Protein AF-A0A948MKT9-F1 (afdb_monomer_lite)

pLDDT: mean 86.06, std 11.93, range [38.75, 97.0]

Radius of gyration: 13.55 Å; chains: 1; bounding box: 33×24×33 Å

Secondary structure (DSSP, 8-state):
-HHHHHHTTPPTTSS-HHHHHHHHHHHGGGGS-HHHHHHHHHHHHHHTBTTB-HHHHHHHHHHHHHHHHTSS-S-SSHHHHHHHHHHHHHHHHHHHH-

Sequence (98 aa):
IELTARHSKLAPGDVDPEAALFLDCDMAILGAPAAVFDAYDRGIAEEYAGHVPGFLFRLNRRRFLKQVLAQPRIFLSDFFHQRLDAAARDNLRRRVER

Foldseek 3Di:
DVLLVVLLVDAQPNDDQVVLVVSVVVVLLLQDPLVSVVVVLVVVLVVCVVVDDSVVVLVVVLVSLVSCLPDPANGNHPVSRVRRRVSSNVSSVVSNVD

Structure (mmCIF, N/CA/C/O backbone):
data_AF-A0A948MKT9-F1
#
_entry.id   AF-A0A948MKT9-F1
#
loop_
_atom_site.group_PDB
_atom_site.id
_atom_site.type_symbol
_atom_site.label_atom_id
_atom_site.label_alt_id
_atom_site.label_comp_id
_atom_site.label_asym_id
_atom_site.label_entity_id
_atom_site.label_seq_id
_atom_site.pdbx_PDB_ins_code
_atom_site.Cartn_x
_atom_site.Cartn_y
_atom_site.Cartn_z
_atom_site.occupancy
_atom_site.B_iso_or_equiv
_atom_site.auth_seq_id
_atom_site.auth_comp_id
_atom_site.auth_asym_id
_atom_site.auth_atom_id
_atom_site.pdbx_PDB_model_num
ATOM 1 N N . ILE A 1 1 ? 11.092 4.398 0.414 1.00 46.97 1 ILE A N 1
ATOM 2 C CA . ILE A 1 1 ? 10.630 3.036 0.810 1.00 46.97 1 ILE A CA 1
ATOM 3 C C . ILE A 1 1 ? 10.842 2.739 2.308 1.00 46.97 1 ILE A C 1
ATOM 5 O O . ILE A 1 1 ? 10.181 1.849 2.833 1.00 46.97 1 ILE A O 1
ATOM 9 N N . GLU A 1 2 ? 11.683 3.480 3.044 1.00 38.75 2 GLU A N 1
ATOM 10 C CA . GLU A 1 2 ? 11.942 3.192 4.471 1.00 38.75 2 GLU A CA 1
ATOM 11 C C . GLU A 1 2 ? 10.719 3.325 5.402 1.00 38.75 2 GLU A C 1
ATOM 13 O O . GLU A 1 2 ? 10.565 2.511 6.311 1.00 38.75 2 GLU A O 1
ATOM 18 N N . LEU A 1 3 ? 9.802 4.268 5.147 1.00 39.31 3 LEU A N 1
ATOM 19 C CA . LEU A 1 3 ? 8.588 4.442 5.964 1.00 39.31 3 LEU A CA 1
ATOM 20 C C . LEU A 1 3 ? 7.537 3.344 5.706 1.00 39.31 3 LEU A C 1
ATOM 22 O O . LEU A 1 3 ? 7.063 2.709 6.648 1.00 39.31 3 LEU A O 1
ATOM 26 N N . THR A 1 4 ? 7.297 2.982 4.441 1.00 52.06 4 THR A N 1
ATOM 27 C CA . THR A 1 4 ? 6.459 1.824 4.056 1.00 52.06 4 THR A CA 1
ATOM 28 C C . THR A 1 4 ? 6.953 0.486 4.618 1.00 52.06 4 THR A C 1
ATOM 30 O O . THR A 1 4 ? 6.159 -0.431 4.816 1.00 52.06 4 THR A O 1
ATOM 33 N N . ALA A 1 5 ? 8.255 0.343 4.893 1.00 54.97 5 ALA A N 1
ATOM 34 C CA . ALA A 1 5 ? 8.806 -0.893 5.450 1.00 54.97 5 ALA A CA 1
ATOM 35 C C . ALA A 1 5 ? 8.413 -1.108 6.924 1.00 54.97 5 ALA A C 1
ATOM 37 O O . ALA A 1 5 ? 8.283 -2.255 7.360 1.00 54.97 5 ALA A O 1
ATOM 38 N N . ARG A 1 6 ? 8.205 -0.022 7.684 1.00 57.53 6 ARG A N 1
ATOM 39 C CA . ARG A 1 6 ? 7.714 -0.092 9.069 1.00 57.53 6 ARG A CA 1
ATOM 40 C C . ARG A 1 6 ? 6.210 -0.324 9.134 1.00 57.53 6 ARG A C 1
ATOM 42 O O . ARG A 1 6 ? 5.785 -1.040 10.031 1.00 57.53 6 ARG A O 1
ATOM 49 N N . HIS A 1 7 ? 5.448 0.190 8.162 1.00 63.88 7 HIS A N 1
ATOM 50 C CA . HIS A 1 7 ? 3.986 0.045 8.114 1.00 63.88 7 HIS A CA 1
ATOM 51 C C . HIS A 1 7 ? 3.546 -1.419 8.277 1.00 63.88 7 HIS A C 1
ATOM 53 O O . HIS A 1 7 ? 2.811 -1.736 9.202 1.00 63.88 7 HIS A O 1
ATOM 59 N N . SER A 1 8 ? 4.135 -2.344 7.508 1.00 62.28 8 SER A N 1
ATOM 60 C CA . SER A 1 8 ? 3.767 -3.774 7.563 1.00 62.28 8 SER A CA 1
ATOM 61 C C . SER A 1 8 ? 4.037 -4.507 8.887 1.00 62.28 8 SER A C 1
ATOM 63 O O . SER A 1 8 ? 3.685 -5.680 9.013 1.00 62.28 8 SER A O 1
ATOM 65 N N . LYS A 1 9 ? 4.721 -3.864 9.841 1.00 72.44 9 LYS A N 1
ATOM 66 C CA . LYS A 1 9 ? 5.054 -4.430 11.157 1.00 72.44 9 LYS A CA 1
ATOM 67 C C . LYS A 1 9 ? 4.227 -3.830 12.292 1.00 72.44 9 LYS A C 1
ATOM 69 O O . LYS A 1 9 ? 4.408 -4.266 13.423 1.00 72.44 9 LYS A O 1
ATOM 74 N N . LEU A 1 10 ? 3.394 -2.834 12.002 1.00 76.56 10 LEU A N 1
ATOM 75 C CA . LEU A 1 10 ? 2.581 -2.134 12.988 1.00 76.56 10 LEU A CA 1
ATOM 76 C C . LEU A 1 10 ? 1.151 -2.675 12.952 1.00 76.56 10 LEU A C 1
ATOM 78 O O . LEU A 1 10 ? 0.598 -2.947 11.888 1.00 76.56 10 LEU A O 1
ATOM 82 N N . ALA A 1 11 ? 0.556 -2.825 14.125 1.00 75.56 11 ALA A N 1
ATOM 83 C CA . ALA A 1 11 ? -0.853 -3.107 14.322 1.00 75.56 11 ALA A CA 1
ATOM 84 C C . ALA A 1 11 ? -1.618 -1.816 14.669 1.00 75.56 11 ALA A C 1
ATOM 86 O O . ALA A 1 11 ? -1.033 -0.846 15.164 1.00 75.56 11 ALA A O 1
ATOM 87 N N . PRO A 1 12 ? -2.945 -1.775 14.441 1.00 72.94 12 PRO A N 1
ATOM 88 C CA . PRO A 1 12 ? -3.776 -0.698 14.967 1.00 72.94 12 PRO A CA 1
ATOM 89 C C . PRO A 1 12 ? -3.595 -0.581 16.488 1.00 72.94 12 PRO A C 1
ATOM 91 O O . PRO A 1 12 ? -3.779 -1.562 17.206 1.00 72.94 12 PRO A O 1
ATOM 94 N N . GLY A 1 13 ? -3.240 0.613 16.967 1.00 76.00 13 GLY A N 1
ATOM 95 C CA . GLY A 1 13 ? -2.955 0.879 18.382 1.00 76.00 13 GLY A CA 1
ATOM 96 C C . GLY A 1 13 ? -1.469 0.893 18.760 1.00 76.00 13 GLY A C 1
ATOM 97 O O . GLY A 1 13 ? -1.149 1.361 19.848 1.00 76.00 13 GLY A O 1
ATOM 98 N N . ASP A 1 14 ? -0.561 0.469 17.870 1.00 82.62 14 ASP A N 1
ATOM 99 C CA . ASP A 1 14 ? 0.894 0.581 18.099 1.00 82.62 14 ASP A CA 1
ATOM 100 C C . ASP A 1 14 ? 1.408 2.024 17.970 1.00 82.62 14 ASP A C 1
ATOM 102 O O . ASP A 1 14 ? 2.499 2.356 18.435 1.00 82.62 14 ASP A O 1
ATOM 106 N N . VAL A 1 15 ? 0.631 2.879 17.309 1.00 83.50 15 VAL A N 1
ATOM 107 C CA . VAL A 1 15 ? 0.902 4.303 17.110 1.00 83.50 15 VAL A CA 1
ATOM 108 C C . VAL A 1 15 ? -0.349 5.105 17.444 1.00 83.50 15 VAL A C 1
ATOM 110 O O . VAL A 1 15 ? -1.466 4.579 17.402 1.00 83.50 15 VAL A O 1
ATOM 113 N N . ASP A 1 16 ? -0.169 6.382 17.767 1.00 88.12 16 ASP A N 1
ATOM 114 C CA . ASP A 1 16 ? -1.296 7.285 17.958 1.00 88.12 16 ASP A CA 1
ATOM 115 C C . ASP A 1 16 ? -2.113 7.459 16.652 1.00 88.12 16 ASP A C 1
ATOM 117 O O . ASP A 1 16 ? -1.625 7.169 15.550 1.00 88.12 16 ASP A O 1
ATOM 121 N N . PRO A 1 17 ? -3.378 7.909 16.742 1.00 85.12 17 PRO A N 1
ATOM 122 C CA . PRO A 1 17 ? -4.251 8.024 15.575 1.00 85.12 17 PRO A CA 1
ATOM 123 C C . PRO A 1 17 ? -3.733 8.962 14.474 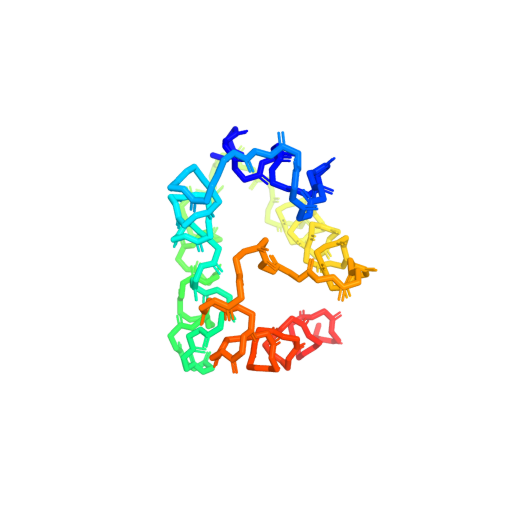1.00 85.12 17 PRO A C 1
ATOM 125 O O . PRO A 1 17 ? -4.014 8.728 13.299 1.00 85.12 17 PRO A O 1
ATOM 128 N N . GLU A 1 18 ? -2.987 10.012 14.824 1.00 86.56 18 GLU A N 1
ATOM 129 C CA . GLU A 1 18 ? -2.458 10.985 13.860 1.00 86.56 18 GLU A CA 1
ATOM 130 C C . GLU A 1 18 ? -1.296 10.372 13.071 1.00 86.56 18 GLU A C 1
ATOM 132 O O . GLU A 1 18 ? -1.259 10.453 11.840 1.00 86.56 18 GLU A O 1
ATOM 137 N N . ALA A 1 19 ? -0.404 9.660 13.760 1.00 85.69 19 ALA A N 1
ATOM 138 C CA . ALA A 1 19 ? 0.655 8.873 13.146 1.00 85.69 19 ALA A CA 1
ATOM 139 C C . ALA A 1 19 ? 0.096 7.749 12.257 1.00 85.69 19 ALA A C 1
ATOM 141 O O . ALA A 1 19 ? 0.615 7.524 11.162 1.00 85.69 19 ALA A O 1
ATOM 142 N N . ALA A 1 20 ? -0.987 7.079 12.671 1.00 87.00 20 ALA A N 1
ATOM 143 C CA . ALA A 1 20 ? -1.659 6.072 11.845 1.00 87.00 20 ALA A CA 1
ATOM 144 C C . ALA A 1 20 ? -2.179 6.668 10.526 1.00 87.00 20 ALA A C 1
ATOM 146 O O . ALA A 1 20 ? -1.966 6.085 9.464 1.00 87.00 20 ALA A O 1
ATOM 147 N N . LEU A 1 21 ? -2.815 7.845 10.576 1.00 87.94 21 LEU A N 1
ATOM 148 C CA . LEU A 1 21 ? -3.289 8.548 9.379 1.00 87.94 21 LEU A CA 1
ATOM 149 C C . LEU A 1 21 ? -2.134 8.948 8.458 1.00 87.94 21 LEU A C 1
ATOM 151 O O . LEU A 1 21 ? -2.228 8.761 7.247 1.00 87.94 21 LEU A O 1
ATOM 155 N N . PHE A 1 22 ? -1.040 9.465 9.022 1.00 87.44 22 PHE A N 1
ATOM 156 C CA . PHE A 1 22 ? 0.142 9.841 8.248 1.00 87.44 22 PHE A CA 1
ATOM 157 C C . PHE A 1 22 ? 0.770 8.634 7.536 1.00 87.44 22 PHE A C 1
ATOM 159 O O . PHE A 1 22 ? 1.073 8.707 6.347 1.00 87.44 22 PHE A O 1
ATOM 166 N N . LEU A 1 23 ? 0.907 7.502 8.232 1.00 85.69 23 LEU A N 1
ATOM 167 C CA . LEU A 1 23 ? 1.427 6.259 7.655 1.00 85.69 23 LEU A CA 1
ATOM 168 C C . LEU A 1 23 ? 0.492 5.677 6.583 1.00 85.69 23 LEU A C 1
ATOM 170 O O . LEU A 1 23 ? 0.959 5.155 5.570 1.00 85.69 23 LEU A O 1
ATOM 174 N N . ASP A 1 24 ? -0.823 5.775 6.782 1.00 90.75 24 ASP A N 1
ATOM 175 C CA . ASP A 1 24 ? -1.810 5.287 5.819 1.00 90.75 24 ASP A CA 1
ATOM 176 C C . ASP A 1 24 ? -1.872 6.139 4.544 1.00 90.75 24 ASP A C 1
ATOM 178 O O . ASP A 1 24 ? -2.163 5.595 3.476 1.00 90.75 24 ASP A O 1
ATOM 182 N N . CYS A 1 25 ? -1.545 7.435 4.610 1.00 89.31 25 CYS A N 1
ATOM 183 C CA . CYS A 1 25 ? -1.442 8.294 3.425 1.00 89.31 25 CYS A CA 1
ATOM 184 C C . CYS A 1 25 ? -0.447 7.737 2.397 1.00 89.31 25 CYS A C 1
ATOM 186 O O . CYS A 1 25 ? -0.761 7.700 1.206 1.00 89.31 25 CYS A O 1
ATOM 188 N N . ASP A 1 26 ? 0.704 7.225 2.845 1.00 84.56 26 ASP A N 1
ATOM 189 C CA . ASP A 1 26 ? 1.701 6.601 1.963 1.00 84.56 26 ASP A CA 1
ATOM 190 C C . ASP A 1 26 ? 1.173 5.315 1.303 1.00 84.56 26 ASP A C 1
ATOM 192 O O . ASP A 1 26 ? 1.572 4.951 0.194 1.00 84.56 26 ASP A O 1
ATOM 196 N N . MET A 1 27 ? 0.252 4.613 1.968 1.00 89.75 27 MET A N 1
ATOM 197 C CA . MET A 1 27 ? -0.350 3.375 1.469 1.00 89.75 27 MET A CA 1
ATOM 198 C C . MET A 1 27 ? -1.648 3.601 0.689 1.00 89.75 27 MET A C 1
ATOM 200 O O . MET A 1 27 ? -2.122 2.683 0.014 1.00 89.75 27 MET A O 1
ATOM 204 N N . ALA A 1 28 ? -2.208 4.815 0.710 1.00 93.31 28 ALA A N 1
ATOM 205 C CA . ALA A 1 28 ? -3.487 5.143 0.080 1.00 93.31 28 ALA A CA 1
ATOM 206 C C . ALA A 1 28 ? -3.496 4.867 -1.432 1.00 93.31 28 ALA A C 1
ATOM 208 O O . ALA A 1 28 ? -4.529 4.487 -1.987 1.00 93.31 28 ALA A O 1
ATOM 209 N N . ILE A 1 29 ? -2.332 4.960 -2.090 1.00 93.94 29 ILE A N 1
ATOM 210 C CA . ILE A 1 29 ? -2.171 4.623 -3.512 1.00 93.94 29 ILE A CA 1
ATOM 211 C C . ILE A 1 29 ? -2.597 3.186 -3.836 1.00 93.94 29 ILE A C 1
ATOM 213 O O . ILE A 1 29 ? -3.054 2.913 -4.945 1.00 93.94 29 ILE A O 1
ATOM 217 N N . LEU A 1 30 ? -2.505 2.263 -2.872 1.00 94.38 30 LEU A N 1
ATOM 218 C CA . LEU A 1 30 ? -2.949 0.887 -3.068 1.00 94.38 30 LEU A CA 1
ATOM 219 C C . LEU A 1 30 ? -4.456 0.804 -3.294 1.00 94.38 30 LEU A C 1
ATOM 221 O O . LEU A 1 30 ? -4.881 -0.017 -4.096 1.00 94.38 30 LEU A O 1
ATOM 225 N N . GLY A 1 31 ? -5.244 1.656 -2.635 1.00 95.88 31 GLY A N 1
ATOM 226 C CA . GLY A 1 31 ? -6.702 1.716 -2.771 1.00 95.88 31 GLY A CA 1
ATOM 227 C C . GLY A 1 31 ? -7.202 2.663 -3.862 1.00 95.88 31 GLY A C 1
ATOM 228 O O . GLY A 1 31 ? -8.408 2.858 -3.986 1.00 95.88 31 GLY A O 1
ATOM 229 N N . ALA A 1 32 ? -6.303 3.265 -4.644 1.00 95.94 32 ALA A N 1
ATOM 230 C CA . ALA A 1 32 ? -6.675 4.155 -5.737 1.00 95.94 32 ALA A CA 1
ATOM 231 C C . ALA A 1 32 ? -7.438 3.402 -6.850 1.00 95.94 32 ALA A C 1
ATOM 233 O O . ALA A 1 32 ? -7.382 2.168 -6.923 1.00 95.94 32 ALA A O 1
ATOM 234 N N . PRO A 1 33 ? -8.126 4.113 -7.767 1.00 96.38 33 PRO A N 1
ATOM 235 C CA . PRO A 1 33 ? -8.725 3.477 -8.935 1.00 96.38 33 PRO A CA 1
ATOM 236 C C . PRO A 1 33 ? -7.708 2.603 -9.679 1.00 96.38 33 PRO A C 1
ATOM 238 O O . PRO A 1 33 ? -6.552 2.994 -9.842 1.00 96.38 33 PRO A O 1
ATOM 241 N N . ALA A 1 34 ? -8.145 1.440 -10.166 1.00 94.19 34 ALA A N 1
ATOM 242 C CA . ALA A 1 34 ? -7.291 0.422 -10.787 1.00 94.19 34 ALA A CA 1
ATOM 243 C C . ALA A 1 34 ? -6.274 0.986 -11.797 1.00 94.19 34 ALA A C 1
ATOM 245 O O . ALA A 1 34 ? -5.091 0.664 -11.736 1.00 94.19 34 ALA A O 1
ATOM 246 N N . ALA A 1 35 ? -6.729 1.869 -12.689 1.00 94.00 35 ALA A N 1
ATOM 247 C CA . ALA A 1 35 ? -5.882 2.488 -13.704 1.00 94.00 35 ALA A CA 1
ATOM 248 C C . ALA A 1 35 ? -4.783 3.386 -13.107 1.00 94.00 35 ALA A C 1
ATOM 250 O O . ALA A 1 35 ? -3.670 3.413 -13.628 1.00 94.00 35 ALA A O 1
ATOM 251 N N . VAL A 1 36 ? -5.083 4.090 -12.010 1.00 95.69 36 VAL A N 1
ATOM 252 C CA . VAL A 1 36 ? -4.129 4.948 -11.290 1.00 95.69 36 VAL A CA 1
ATOM 253 C C . VAL A 1 36 ? -3.091 4.090 -10.577 1.00 95.69 36 VAL A C 1
ATOM 255 O O . VAL A 1 36 ? -1.898 4.345 -10.715 1.00 95.69 36 VAL A O 1
ATOM 258 N N . PHE A 1 37 ? -3.528 3.034 -9.884 1.00 94.50 37 PHE A N 1
ATOM 259 C CA . PHE A 1 37 ? -2.623 2.074 -9.252 1.00 94.50 37 PHE A CA 1
ATOM 260 C C . PHE A 1 37 ? -1.685 1.416 -10.278 1.00 94.50 37 PHE A C 1
ATOM 262 O O . PHE A 1 37 ? -0.473 1.376 -10.072 1.00 94.50 37 PHE A O 1
ATOM 269 N N . ASP A 1 38 ? -2.220 0.953 -11.411 1.00 91.56 38 ASP A N 1
ATOM 270 C CA . ASP A 1 38 ? -1.425 0.306 -12.458 1.00 91.56 38 ASP A CA 1
ATOM 271 C C . ASP A 1 38 ? -0.435 1.282 -13.115 1.00 91.56 38 ASP A C 1
ATOM 273 O O . ASP A 1 38 ? 0.680 0.890 -13.461 1.00 91.56 38 ASP A O 1
ATOM 277 N N . ALA A 1 39 ? -0.827 2.546 -13.310 1.00 92.81 39 ALA A N 1
ATOM 278 C CA . ALA A 1 39 ? 0.062 3.586 -13.825 1.00 92.81 39 ALA A CA 1
ATOM 279 C C . ALA A 1 39 ? 1.186 3.910 -12.835 1.00 92.81 39 ALA A C 1
ATOM 281 O O . ALA A 1 39 ? 2.345 3.972 -13.237 1.00 92.81 39 ALA A O 1
ATOM 282 N N . TYR A 1 40 ? 0.856 4.036 -11.548 1.00 90.69 40 TYR A N 1
ATOM 283 C CA . TYR A 1 40 ? 1.839 4.225 -10.488 1.00 90.69 40 TYR A CA 1
ATOM 284 C C . TYR A 1 40 ? 2.833 3.058 -10.430 1.00 90.69 40 TYR A C 1
ATOM 286 O O . TYR A 1 40 ? 4.040 3.279 -10.439 1.00 90.69 40 TYR A O 1
ATOM 294 N N . ASP A 1 41 ? 2.357 1.807 -10.445 1.00 87.19 41 ASP A N 1
ATOM 295 C CA . ASP A 1 41 ? 3.238 0.634 -10.380 1.00 87.19 41 ASP A CA 1
ATOM 296 C C . ASP A 1 41 ? 4.175 0.532 -11.596 1.00 87.19 41 ASP A C 1
ATOM 298 O O . ASP A 1 41 ? 5.334 0.141 -11.444 1.00 87.19 41 ASP A O 1
ATOM 302 N N . ARG A 1 42 ? 3.705 0.927 -12.791 1.00 88.25 42 ARG A N 1
ATOM 303 C CA . ARG A 1 42 ? 4.561 1.052 -13.982 1.00 88.25 42 ARG A CA 1
ATOM 304 C C . ARG A 1 42 ? 5.597 2.162 -13.833 1.00 88.25 42 ARG A C 1
ATOM 306 O O . ARG A 1 42 ? 6.760 1.905 -14.115 1.00 88.25 42 ARG A O 1
ATOM 313 N N . GLY A 1 43 ? 5.205 3.335 -13.336 1.00 87.88 43 GLY A N 1
ATOM 314 C CA . GLY A 1 43 ? 6.128 4.449 -13.103 1.00 87.88 43 GLY A CA 1
ATOM 315 C C . GLY A 1 43 ? 7.265 4.075 -12.148 1.00 87.88 43 GLY A C 1
ATOM 316 O O . GLY A 1 43 ? 8.425 4.355 -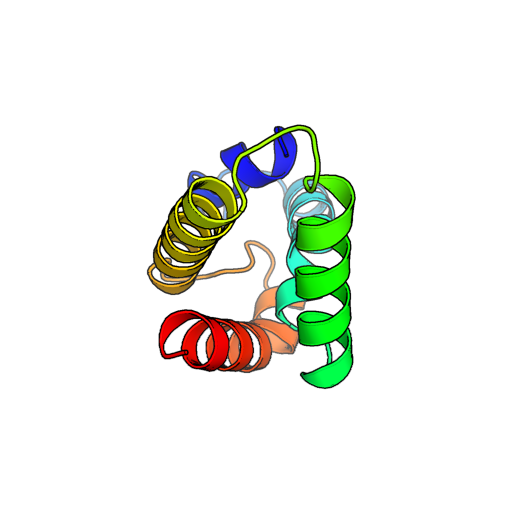12.432 1.00 87.88 43 GLY A O 1
ATOM 317 N N . ILE A 1 44 ? 6.964 3.330 -11.077 1.00 85.06 44 ILE A N 1
ATOM 318 C CA . ILE A 1 44 ? 8.005 2.798 -10.182 1.00 85.06 44 ILE A CA 1
ATOM 319 C C . ILE A 1 44 ? 8.926 1.822 -10.933 1.00 85.06 44 ILE A C 1
ATOM 321 O O . ILE A 1 44 ? 10.137 1.842 -10.744 1.00 85.06 44 ILE A O 1
ATOM 325 N N . ALA A 1 45 ? 8.391 0.960 -11.800 1.00 84.44 45 ALA A N 1
ATOM 326 C CA . ALA A 1 45 ? 9.229 0.049 -12.583 1.00 84.44 45 ALA A CA 1
ATOM 327 C C . ALA A 1 45 ? 10.185 0.793 -13.533 1.00 84.44 45 ALA A C 1
ATOM 329 O O . ALA A 1 45 ? 11.312 0.340 -13.731 1.00 84.44 45 ALA A O 1
ATOM 330 N N . GLU A 1 46 ? 9.737 1.914 -14.100 1.00 86.12 46 GLU A N 1
ATOM 331 C CA . GLU A 1 46 ? 10.524 2.784 -14.979 1.00 86.12 46 GLU A CA 1
ATOM 332 C C . GLU A 1 46 ? 11.611 3.545 -14.212 1.00 86.12 46 GLU A C 1
ATOM 334 O O . GLU A 1 46 ? 12.751 3.579 -14.661 1.00 86.12 46 GLU A O 1
ATOM 339 N N . GLU A 1 47 ? 11.316 4.072 -13.021 1.00 84.62 47 GLU A N 1
ATOM 340 C CA . GLU A 1 47 ? 12.303 4.765 -12.175 1.00 84.62 47 GLU A CA 1
ATOM 341 C C . GLU A 1 47 ? 13.458 3.838 -11.750 1.00 84.62 47 GLU A C 1
ATOM 343 O O . GLU A 1 47 ? 14.632 4.217 -11.721 1.00 84.62 47 GLU A O 1
ATOM 348 N N . TYR A 1 48 ? 13.136 2.574 -11.469 1.00 80.00 48 TYR A N 1
ATOM 349 C CA . TYR A 1 48 ? 14.129 1.557 -11.131 1.00 80.00 48 TYR A CA 1
ATOM 350 C C . TYR A 1 48 ? 14.822 0.950 -12.360 1.00 80.00 48 TYR A C 1
ATOM 352 O O . TYR A 1 48 ? 15.820 0.231 -12.201 1.00 80.00 48 TYR A O 1
ATOM 360 N N . ALA A 1 49 ? 14.338 1.227 -13.577 1.00 78.81 49 ALA A N 1
ATOM 361 C CA . ALA A 1 49 ? 14.956 0.746 -14.803 1.00 78.81 49 ALA A CA 1
ATOM 362 C C . ALA A 1 49 ? 16.342 1.390 -14.967 1.00 78.81 49 ALA A C 1
ATOM 364 O O . ALA A 1 49 ? 16.484 2.603 -15.062 1.00 78.81 49 ALA A O 1
ATOM 365 N N . GLY A 1 50 ? 17.386 0.559 -14.959 1.00 79.31 50 GLY A N 1
ATOM 366 C CA . GLY A 1 50 ? 18.787 0.999 -14.999 1.00 79.31 50 GLY A CA 1
ATOM 367 C C . GLY A 1 50 ? 19.509 0.926 -13.651 1.00 79.31 50 GLY A C 1
ATOM 368 O O . GLY A 1 50 ? 20.726 0.782 -13.637 1.00 79.31 50 GLY A O 1
ATOM 369 N N . HIS A 1 51 ? 18.777 0.909 -12.532 1.00 82.25 51 HIS A N 1
ATOM 370 C CA . HIS A 1 51 ? 19.349 0.712 -11.192 1.00 82.25 51 HIS A CA 1
ATOM 371 C C . HIS A 1 51 ? 19.261 -0.747 -10.733 1.00 82.25 51 HIS A C 1
ATOM 373 O O . HIS A 1 51 ? 20.146 -1.251 -10.044 1.00 82.25 51 HIS A O 1
ATOM 379 N N . VAL A 1 52 ? 18.185 -1.441 -11.116 1.00 82.75 52 VAL A N 1
ATOM 380 C CA . VAL A 1 52 ? 17.925 -2.831 -10.731 1.00 82.75 52 VAL A CA 1
ATOM 381 C C . VAL A 1 52 ? 17.497 -3.629 -11.966 1.00 82.75 52 VAL A C 1
ATOM 383 O O . VAL A 1 52 ? 16.665 -3.155 -12.743 1.00 82.75 52 VAL A O 1
ATOM 386 N N . PRO A 1 53 ? 17.995 -4.865 -12.164 1.00 87.06 53 PRO A N 1
ATOM 387 C CA . PRO A 1 53 ? 1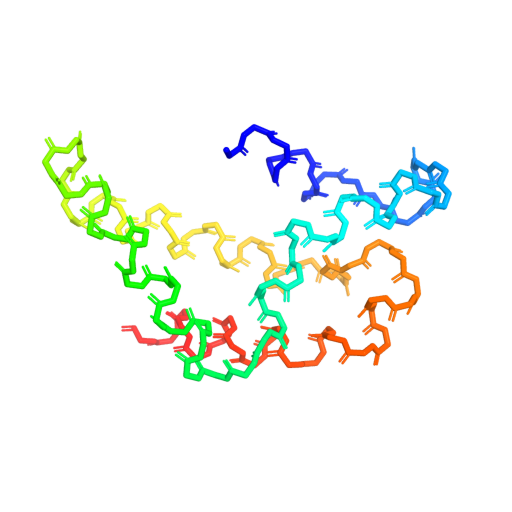7.485 -5.750 -13.204 1.00 87.06 53 PRO A CA 1
ATOM 388 C C . PRO A 1 53 ? 15.962 -5.909 -13.112 1.00 87.06 53 PRO A C 1
ATOM 390 O O . PRO A 1 53 ? 15.426 -6.261 -12.060 1.00 87.06 53 PRO A O 1
ATOM 393 N N . GLY A 1 54 ? 15.250 -5.706 -14.224 1.00 83.62 54 GLY A N 1
ATOM 394 C CA . GLY A 1 54 ? 13.781 -5.661 -14.221 1.00 83.62 54 GLY A CA 1
ATOM 395 C C . GLY A 1 54 ? 13.106 -6.924 -13.662 1.00 83.62 54 GLY A C 1
ATOM 396 O O . GLY A 1 54 ? 12.036 -6.843 -13.061 1.00 83.62 54 GLY A O 1
ATOM 397 N N . PHE A 1 55 ? 13.735 -8.099 -13.792 1.00 83.94 55 PHE A N 1
ATOM 398 C CA . PHE A 1 55 ? 13.222 -9.332 -13.184 1.00 83.94 55 PHE A CA 1
ATOM 399 C C . PHE A 1 55 ? 13.311 -9.315 -11.648 1.00 83.94 55 PHE A C 1
ATOM 401 O O . PHE A 1 55 ? 12.364 -9.745 -10.989 1.00 83.94 55 PHE A O 1
ATOM 408 N N . LEU A 1 56 ? 14.399 -8.777 -11.077 1.00 85.25 56 LEU A N 1
ATOM 409 C CA . LEU A 1 56 ? 14.568 -8.631 -9.628 1.00 85.25 56 LEU A CA 1
ATOM 410 C C . LEU A 1 56 ? 13.584 -7.612 -9.073 1.00 85.25 56 LEU A C 1
ATOM 412 O O . LEU A 1 56 ? 12.971 -7.863 -8.036 1.00 85.25 56 LEU A O 1
ATOM 416 N N . PHE A 1 57 ? 13.384 -6.498 -9.780 1.00 85.81 57 PHE A N 1
ATOM 417 C CA . PHE A 1 57 ? 12.362 -5.524 -9.417 1.00 85.81 57 PHE A CA 1
ATOM 418 C C . PHE A 1 57 ? 10.976 -6.181 -9.358 1.00 85.81 57 PHE A C 1
ATOM 420 O O . PHE A 1 57 ? 10.318 -6.133 -8.320 1.00 85.81 57 PHE A O 1
ATOM 427 N N . ARG A 1 58 ? 10.557 -6.880 -10.426 1.00 85.69 58 ARG A N 1
ATOM 428 C CA . ARG A 1 58 ? 9.255 -7.569 -10.465 1.00 85.69 58 ARG A CA 1
ATOM 429 C C . ARG A 1 58 ? 9.107 -8.601 -9.347 1.00 85.69 58 ARG A C 1
ATOM 431 O O . ARG A 1 58 ? 8.042 -8.676 -8.736 1.00 85.69 58 ARG A O 1
ATOM 438 N N . LEU A 1 59 ? 10.159 -9.372 -9.065 1.00 87.50 59 LEU A N 1
ATOM 439 C CA . LEU A 1 59 ? 10.154 -10.381 -8.006 1.00 87.50 59 LEU A CA 1
ATOM 440 C C . LEU A 1 59 ? 9.975 -9.745 -6.620 1.00 87.50 59 LEU A C 1
ATOM 442 O O . LEU A 1 59 ? 9.076 -10.138 -5.873 1.00 87.50 59 LEU A O 1
ATOM 446 N N . ASN A 1 60 ? 10.792 -8.741 -6.294 1.00 87.31 60 ASN A N 1
ATOM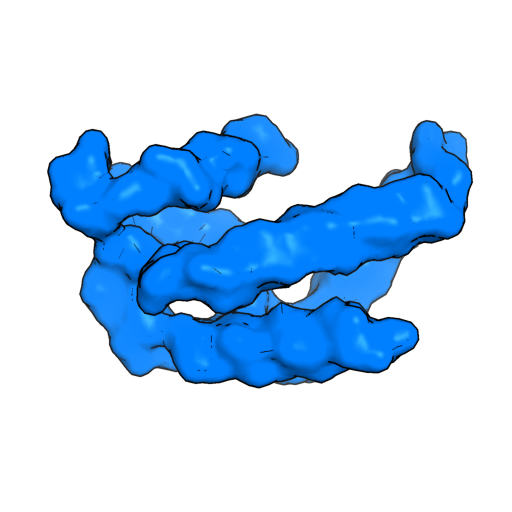 447 C CA . ASN A 1 60 ? 10.728 -8.042 -5.010 1.00 87.31 60 ASN A CA 1
ATOM 448 C C . ASN A 1 60 ? 9.411 -7.282 -4.845 1.00 87.31 60 ASN A C 1
ATOM 450 O O . ASN A 1 60 ? 8.797 -7.337 -3.780 1.00 87.31 60 ASN A O 1
ATOM 454 N N . ARG A 1 61 ? 8.921 -6.648 -5.916 1.00 88.94 61 ARG A N 1
ATOM 455 C CA . ARG A 1 61 ? 7.635 -5.953 -5.915 1.00 88.94 61 ARG A CA 1
ATOM 456 C C . ARG A 1 61 ? 6.485 -6.917 -5.654 1.00 88.94 61 ARG A C 1
ATOM 458 O O . ARG A 1 61 ? 5.688 -6.677 -4.753 1.00 88.94 61 ARG A O 1
ATOM 465 N N . ARG A 1 62 ? 6.430 -8.051 -6.361 1.00 90.12 62 ARG A N 1
ATOM 466 C CA . ARG A 1 62 ? 5.400 -9.079 -6.136 1.00 90.12 62 ARG A CA 1
ATOM 467 C C . ARG A 1 62 ? 5.466 -9.646 -4.717 1.00 90.12 62 ARG A C 1
ATOM 469 O O . ARG A 1 62 ? 4.420 -9.880 -4.117 1.00 90.12 62 ARG A O 1
ATOM 476 N N . ARG A 1 63 ? 6.668 -9.844 -4.163 1.00 89.94 63 ARG A N 1
ATOM 477 C CA . ARG A 1 63 ? 6.853 -10.284 -2.771 1.00 89.94 63 ARG A CA 1
ATOM 478 C C . ARG A 1 63 ? 6.293 -9.266 -1.777 1.00 89.94 63 ARG A C 1
ATOM 480 O O . ARG A 1 63 ? 5.531 -9.662 -0.902 1.00 89.94 63 ARG A O 1
ATOM 487 N N . PHE A 1 64 ? 6.619 -7.987 -1.944 1.00 89.50 64 PHE A N 1
ATOM 488 C CA . PHE A 1 64 ? 6.089 -6.909 -1.110 1.00 89.50 64 PHE A CA 1
ATOM 489 C C . PHE A 1 64 ? 4.555 -6.854 -1.168 1.00 89.50 64 PHE A C 1
ATOM 491 O O . PHE A 1 64 ? 3.901 -6.900 -0.132 1.00 89.50 64 PHE A O 1
ATOM 498 N N . LEU A 1 65 ? 3.965 -6.863 -2.369 1.00 91.62 65 LEU A N 1
ATOM 499 C CA . LEU A 1 65 ? 2.506 -6.814 -2.521 1.00 91.62 65 LEU A CA 1
ATOM 500 C C . LEU A 1 65 ? 1.808 -8.031 -1.892 1.00 91.62 65 LEU A C 1
ATOM 502 O O . LEU A 1 65 ? 0.766 -7.878 -1.261 1.00 91.62 65 LEU A O 1
ATOM 506 N N . LYS A 1 66 ? 2.398 -9.231 -2.002 1.00 92.31 66 LYS A N 1
ATOM 507 C CA . LYS A 1 66 ? 1.906 -10.436 -1.311 1.00 92.31 66 LYS A CA 1
ATOM 508 C C . LYS A 1 66 ? 1.939 -10.285 0.209 1.00 92.31 66 LYS A C 1
ATOM 510 O O . LYS A 1 66 ? 0.991 -10.693 0.870 1.00 92.31 66 LYS A O 1
ATOM 515 N N . GLN A 1 67 ? 3.014 -9.716 0.755 1.00 91.19 67 GLN A N 1
ATOM 516 C CA . GLN A 1 67 ? 3.136 -9.480 2.194 1.00 91.19 67 GLN A CA 1
ATOM 517 C C . GLN A 1 67 ? 2.085 -8.487 2.688 1.00 91.19 67 GLN A C 1
ATOM 519 O O . GLN A 1 67 ? 1.456 -8.746 3.705 1.00 91.19 67 GLN A O 1
ATOM 524 N N . VAL A 1 68 ? 1.845 -7.399 1.951 1.00 91.75 68 VAL A N 1
ATOM 525 C CA . VAL A 1 68 ? 0.786 -6.434 2.283 1.00 91.75 68 VAL A CA 1
ATOM 526 C C . VAL A 1 68 ? -0.596 -7.085 2.215 1.00 91.75 68 VAL A C 1
ATOM 528 O O . VAL A 1 68 ? -1.375 -6.962 3.152 1.00 91.75 68 VAL A O 1
ATOM 531 N N . LEU A 1 69 ? -0.888 -7.842 1.154 1.00 93.25 69 LEU A N 1
ATOM 532 C CA . LEU A 1 69 ? -2.177 -8.520 0.989 1.00 93.25 69 LEU A CA 1
ATOM 533 C C . LEU A 1 69 ? -2.476 -9.529 2.114 1.00 93.25 69 LEU A C 1
ATOM 535 O O . LEU A 1 69 ? -3.640 -9.727 2.466 1.00 93.25 69 LEU A O 1
ATOM 539 N N . ALA A 1 70 ? -1.438 -10.159 2.666 1.00 92.06 70 ALA A N 1
ATOM 540 C CA . ALA A 1 70 ? -1.555 -11.119 3.758 1.00 92.06 70 ALA A CA 1
ATOM 541 C C . ALA A 1 70 ? -1.855 -10.472 5.121 1.00 92.06 70 ALA A C 1
ATOM 543 O O . ALA A 1 70 ? -2.219 -11.186 6.055 1.00 92.06 70 ALA A O 1
ATOM 544 N N . GLN A 1 71 ? -1.717 -9.150 5.259 1.00 90.12 71 GLN A N 1
ATOM 545 C CA . GLN A 1 71 ? -2.025 -8.479 6.517 1.00 90.12 71 GLN A CA 1
ATOM 546 C C . GLN A 1 71 ? -3.538 -8.509 6.792 1.00 90.12 71 GLN A C 1
ATOM 548 O O . GLN A 1 71 ? -4.335 -8.314 5.864 1.00 90.12 71 GLN A O 1
ATOM 553 N N . PRO A 1 72 ? -3.968 -8.709 8.054 1.00 90.06 72 PRO A N 1
ATOM 554 C CA . PRO A 1 72 ? -5.381 -8.627 8.429 1.00 90.06 72 PRO A CA 1
ATOM 555 C C . PRO A 1 72 ? -5.997 -7.264 8.096 1.00 90.06 72 PRO A C 1
ATOM 557 O O . PRO A 1 72 ? -7.147 -7.189 7.669 1.00 90.06 72 PRO A O 1
ATOM 560 N N . ARG A 1 73 ? -5.208 -6.193 8.224 1.00 90.69 73 ARG A N 1
ATOM 561 C CA . ARG A 1 73 ? -5.572 -4.830 7.835 1.00 90.69 73 ARG A CA 1
ATOM 562 C C . ARG A 1 73 ? -4.424 -4.205 7.058 1.00 90.69 73 ARG A C 1
ATOM 564 O O . ARG A 1 73 ? -3.290 -4.280 7.509 1.00 90.69 73 ARG A O 1
ATOM 571 N N . ILE A 1 74 ? -4.726 -3.614 5.902 1.00 92.50 74 ILE A N 1
ATOM 572 C CA . ILE A 1 74 ? -3.731 -2.890 5.091 1.00 92.50 74 ILE A CA 1
ATOM 573 C C . ILE A 1 74 ? -3.550 -1.464 5.612 1.00 92.50 74 ILE A C 1
ATOM 575 O O . ILE A 1 74 ? -2.483 -0.889 5.454 1.00 92.50 74 ILE A O 1
ATOM 579 N N . PHE A 1 75 ? -4.589 -0.909 6.235 1.00 93.50 75 PHE A N 1
ATOM 580 C CA . PHE A 1 75 ? -4.602 0.438 6.793 1.00 93.50 75 PHE A CA 1
ATOM 581 C C . PHE A 1 75 ? -4.813 0.378 8.3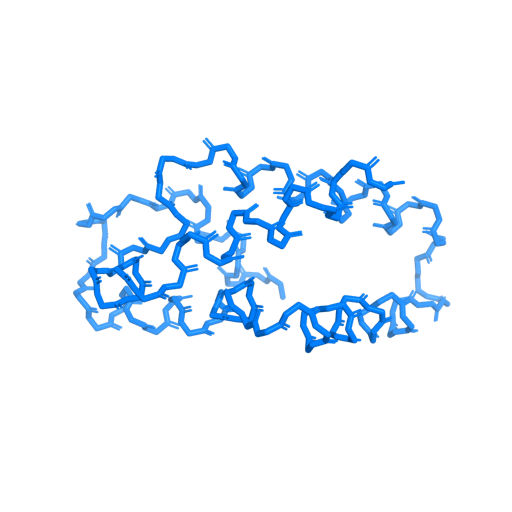09 1.00 93.50 75 PHE A C 1
ATOM 583 O O . PHE A 1 75 ? -5.683 -0.357 8.801 1.00 93.50 75 PHE A O 1
ATOM 590 N N . LEU A 1 76 ? -4.003 1.134 9.046 1.00 91.00 76 LEU A N 1
ATOM 591 C CA . LEU A 1 76 ? -4.012 1.153 10.509 1.00 91.00 76 LEU A CA 1
ATOM 592 C C . LEU A 1 76 ? -5.233 1.909 11.036 1.00 91.00 76 LEU A C 1
ATOM 594 O O . LEU A 1 76 ? -5.924 1.431 11.935 1.00 91.00 76 LEU A O 1
ATOM 598 N N . SER A 1 77 ? -5.537 3.055 10.434 1.00 92.31 77 SER A N 1
ATOM 599 C CA . SER A 1 77 ? -6.678 3.893 10.785 1.00 92.31 77 SER A CA 1
ATOM 600 C C . SER A 1 77 ? -7.993 3.319 10.257 1.00 92.31 77 SER A C 1
ATOM 602 O O . SER A 1 77 ? -8.078 2.761 9.158 1.00 92.31 77 SER A O 1
ATOM 604 N N . ASP A 1 78 ? -9.071 3.519 11.014 1.00 92.19 78 ASP A N 1
ATOM 605 C CA . ASP A 1 78 ? -10.410 3.139 10.560 1.00 92.19 78 ASP A CA 1
ATOM 606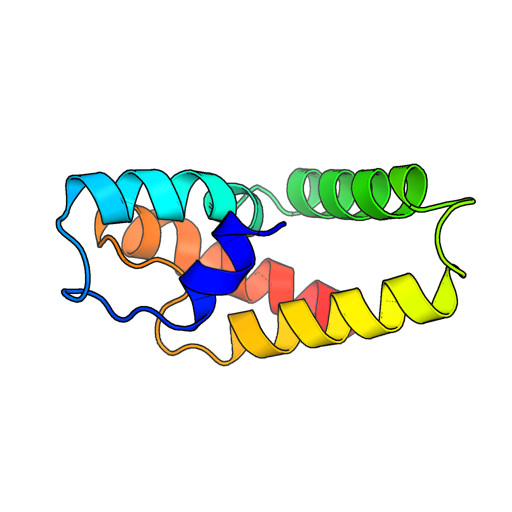 C C . ASP A 1 78 ? -10.871 3.966 9.355 1.00 92.19 78 ASP A C 1
ATOM 608 O O . ASP A 1 78 ? -11.565 3.444 8.482 1.00 92.19 78 ASP A O 1
ATOM 612 N N . PHE A 1 79 ? -10.440 5.229 9.260 1.00 92.75 79 PHE A N 1
ATOM 613 C CA . PHE A 1 79 ? -10.795 6.122 8.157 1.00 92.75 79 PHE A CA 1
ATOM 614 C C . PHE A 1 79 ? -10.378 5.553 6.796 1.00 92.75 79 PHE A C 1
ATOM 616 O O . PHE A 1 79 ? -11.200 5.522 5.873 1.00 92.75 79 PHE A O 1
ATOM 623 N N . PHE A 1 80 ? -9.119 5.116 6.678 1.00 94.44 80 PHE A N 1
ATOM 624 C CA . PHE A 1 80 ? -8.582 4.542 5.448 1.00 94.44 80 PHE A CA 1
ATOM 625 C C . PHE A 1 80 ? -9.023 3.095 5.265 1.00 94.44 80 PHE A C 1
ATOM 627 O O . PHE A 1 80 ? -9.397 2.722 4.153 1.00 94.44 80 PHE A O 1
ATOM 634 N N . HIS A 1 81 ? -9.073 2.300 6.338 1.00 94.12 81 HIS A N 1
ATOM 635 C CA . HIS A 1 81 ? -9.515 0.911 6.252 1.00 94.12 81 HIS A CA 1
ATOM 636 C C . HIS A 1 81 ? -10.933 0.799 5.673 1.00 94.12 81 HIS A C 1
ATOM 638 O O . HIS A 1 81 ? -11.154 0.077 4.703 1.00 94.12 81 HIS A O 1
ATOM 644 N N . GLN A 1 82 ? -11.885 1.583 6.182 1.00 95.06 82 GLN A N 1
ATOM 645 C CA . GLN A 1 82 ? -13.271 1.538 5.705 1.00 95.06 82 GLN A CA 1
ATOM 646 C C . GLN A 1 82 ? -13.428 1.996 4.247 1.00 95.06 82 GLN A C 1
ATOM 648 O O . GLN A 1 82 ? -14.333 1.536 3.555 1.00 95.06 82 GLN A O 1
ATOM 653 N N . ARG A 1 83 ? -12.571 2.907 3.772 1.00 95.38 83 ARG A N 1
ATOM 654 C CA . ARG A 1 83 ? -12.689 3.505 2.431 1.00 95.38 83 ARG A CA 1
ATOM 655 C C . ARG A 1 83 ? -11.906 2.755 1.363 1.00 95.38 83 ARG A C 1
ATOM 657 O O . ARG A 1 83 ? -12.359 2.682 0.225 1.00 95.38 83 ARG A O 1
ATOM 664 N N . LEU A 1 84 ? -10.721 2.256 1.707 1.00 96.81 84 LEU A N 1
ATOM 665 C CA . LEU A 1 84 ? -9.717 1.831 0.735 1.00 96.81 84 LEU A CA 1
ATOM 666 C C . LEU A 1 84 ? -9.318 0.360 0.851 1.00 96.81 84 LEU A C 1
ATOM 668 O O . LEU A 1 84 ? -8.761 -0.156 -0.112 1.00 96.81 84 LEU A O 1
ATOM 672 N N . ASP A 1 85 ? -9.580 -0.337 1.965 1.00 95.81 85 ASP A N 1
ATOM 673 C CA . ASP A 1 85 ? -9.049 -1.698 2.180 1.00 95.81 85 ASP A CA 1
ATOM 674 C C . ASP A 1 85 ? -9.548 -2.686 1.115 1.00 95.81 85 ASP A C 1
ATOM 676 O O . ASP A 1 85 ? -8.749 -3.405 0.516 1.00 95.81 85 ASP A O 1
ATOM 680 N N . ALA A 1 86 ? -10.846 -2.653 0.792 1.00 96.31 86 ALA A N 1
ATOM 681 C CA . ALA A 1 86 ? -11.425 -3.506 -0.247 1.00 96.31 86 ALA A CA 1
ATOM 682 C C . ALA A 1 86 ? -10.798 -3.242 -1.629 1.00 96.31 86 ALA A C 1
ATOM 684 O O . ALA A 1 86 ? -10.290 -4.164 -2.269 1.00 96.31 86 ALA A O 1
ATOM 685 N N . ALA A 1 87 ? -10.753 -1.973 -2.049 1.00 96.94 87 ALA A N 1
ATOM 686 C CA . ALA A 1 87 ? -10.154 -1.574 -3.321 1.00 96.94 87 ALA A CA 1
ATOM 687 C C . ALA A 1 87 ? -8.657 -1.925 -3.385 1.00 96.94 87 ALA A C 1
ATOM 689 O O . ALA A 1 87 ? -8.172 -2.422 -4.404 1.00 96.94 87 ALA A O 1
ATOM 690 N N . ALA A 1 88 ? -7.934 -1.734 -2.277 1.00 96.69 88 ALA A N 1
ATOM 691 C CA . ALA A 1 88 ? -6.531 -2.096 -2.163 1.00 96.69 88 ALA A CA 1
ATOM 692 C C . ALA A 1 88 ? -6.329 -3.597 -2.344 1.00 96.69 88 ALA A C 1
ATOM 694 O O . ALA A 1 88 ? -5.517 -4.009 -3.170 1.00 96.69 88 ALA A O 1
ATOM 695 N N . ARG A 1 89 ? -7.105 -4.431 -1.647 1.00 96.69 89 ARG A N 1
ATOM 696 C CA . ARG A 1 89 ? -7.026 -5.891 -1.792 1.00 96.69 89 ARG A CA 1
ATOM 697 C C . ARG A 1 89 ? -7.281 -6.338 -3.226 1.00 96.69 89 ARG A C 1
ATOM 699 O O . ARG A 1 89 ? -6.552 -7.202 -3.712 1.00 96.69 89 ARG A O 1
ATOM 706 N N . ASP A 1 90 ? -8.244 -5.742 -3.919 1.00 97.00 90 ASP A N 1
ATOM 707 C CA . ASP A 1 90 ? -8.536 -6.088 -5.312 1.00 97.00 90 ASP A CA 1
ATOM 708 C C . ASP A 1 90 ? -7.397 -5.695 -6.254 1.00 97.00 90 ASP A C 1
ATOM 710 O O . ASP A 1 90 ? -6.974 -6.503 -7.085 1.00 97.00 90 ASP A O 1
ATOM 714 N N . ASN A 1 91 ? -6.837 -4.496 -6.091 1.00 96.38 91 ASN A N 1
ATOM 715 C CA . ASN A 1 91 ? -5.661 -4.064 -6.844 1.00 96.38 91 ASN A CA 1
ATOM 716 C C . ASN A 1 91 ? -4.466 -5.004 -6.608 1.00 96.38 91 ASN A C 1
ATOM 718 O O . ASN A 1 91 ? -3.834 -5.466 -7.564 1.00 96.38 91 ASN A O 1
ATOM 722 N N . LEU A 1 92 ? -4.192 -5.346 -5.344 1.00 94.69 92 LEU A N 1
ATOM 723 C CA . LEU A 1 92 ? -3.098 -6.239 -4.967 1.00 94.69 92 LEU A CA 1
ATOM 724 C C . LEU A 1 92 ? -3.275 -7.651 -5.539 1.00 94.69 92 LEU A C 1
ATOM 726 O O . LEU A 1 92 ? -2.323 -8.185 -6.108 1.00 94.69 92 LEU A O 1
ATOM 730 N N . ARG A 1 93 ? -4.474 -8.245 -5.442 1.00 95.31 93 ARG A N 1
ATOM 731 C CA . ARG A 1 93 ? -4.770 -9.573 -6.013 1.00 95.31 93 ARG A CA 1
ATOM 732 C C . ARG A 1 93 ? -4.522 -9.597 -7.515 1.00 95.31 93 ARG A C 1
ATOM 734 O O . ARG A 1 93 ? -3.693 -10.382 -7.973 1.00 95.31 93 ARG A O 1
ATOM 741 N N . ARG A 1 94 ? -5.123 -8.659 -8.263 1.00 94.25 94 ARG A N 1
ATOM 742 C CA . ARG A 1 94 ? -4.934 -8.566 -9.723 1.00 94.25 94 ARG A CA 1
ATOM 743 C C . ARG A 1 94 ? -3.461 -8.448 -10.101 1.00 94.25 94 ARG A C 1
ATOM 745 O O . ARG A 1 94 ? -3.020 -9.035 -11.086 1.00 94.25 94 ARG A O 1
ATOM 752 N N . ARG A 1 95 ? -2.686 -7.683 -9.328 1.00 91.75 95 ARG A N 1
ATOM 753 C CA . ARG A 1 95 ? -1.269 -7.447 -9.615 1.00 91.75 95 ARG A CA 1
ATOM 754 C C . ARG A 1 95 ? -0.367 -8.628 -9.272 1.00 91.75 95 ARG A C 1
ATOM 756 O O . ARG A 1 95 ? 0.677 -8.786 -9.904 1.00 91.75 95 ARG A O 1
ATOM 763 N N . VAL A 1 96 ? -0.742 -9.409 -8.261 1.00 90.75 96 VAL A N 1
ATOM 764 C CA . VAL A 1 96 ? -0.017 -10.597 -7.802 1.00 90.75 96 VAL A CA 1
ATOM 765 C C . VAL A 1 96 ? -0.331 -11.827 -8.656 1.00 90.75 96 VAL A C 1
ATOM 767 O O . VAL A 1 96 ? 0.523 -12.712 -8.739 1.00 90.75 96 VAL A O 1
ATOM 770 N N . GLU A 1 97 ? -1.520 -11.910 -9.247 1.00 86.12 97 GLU A N 1
ATOM 771 C CA . GLU A 1 97 ? -1.946 -13.011 -10.125 1.00 86.12 97 GLU A CA 1
ATOM 772 C C . GLU A 1 97 ? -1.389 -12.896 -11.551 1.00 86.12 97 GLU A C 1
ATOM 774 O O . GLU A 1 97 ? -1.138 -13.923 -12.178 1.00 86.12 97 GLU A O 1
ATOM 779 N N . ARG A 1 98 ? -1.138 -11.669 -12.026 1.00 73.75 98 ARG A N 1
ATOM 780 C CA . ARG A 1 98 ? -0.389 -11.388 -13.264 1.00 73.75 98 ARG A CA 1
ATOM 781 C C . ARG A 1 98 ? 1.097 -11.732 -13.140 1.00 73.75 98 ARG A C 1
ATOM 783 O O . ARG A 1 98 ? 1.661 -12.177 -14.160 1.00 73.75 98 ARG A O 1
#